Protein AF-A0A378VY19-F1 (afdb_monomer_lite)

pLDDT: mean 91.89, std 3.66, range [78.44, 96.94]

Radius of gyration: 14.71 Å; chains: 1; bounding box: 36×28×36 Å

Foldseek 3Di:
DDEEQDPDFLVRVLVVCVVPPVVVPDPPDDPVVVVVVSVPDGYQYDDLVDLVSLQVVLVVLVVDDPDPDDDDDDPDDPVSVVSNVVSNVVRD

InterPro domains:
  IPR022674 Glucose-6-phosphate dehydrogenase, NAD-binding [PF00479] (1-89)
  IPR036291 NAD(P)-binding domain superfamily [SSF51735] (1-88)

Structure (mmCIF, N/CA/C/O backbone):
data_AF-A0A378VY19-F1
#
_entry.id   AF-A0A378VY19-F1
#
loop_
_atom_site.group_PDB
_atom_site.id
_atom_site.type_symbol
_atom_site.label_atom_id
_atom_site.label_alt_id
_atom_site.label_comp_id
_atom_site.label_asym_id
_atom_site.label_entity_id
_atom_site.label_seq_id
_atom_site.pdbx_PDB_ins_code
_atom_site.Cartn_x
_atom_site.Cartn_y
_atom_site.Cartn_z
_atom_site.occupancy
_atom_site.B_iso_or_equiv
_atom_site.auth_seq_id
_atom_site.auth_comp_id
_atom_site.auth_asym_id
_atom_site.auth_atom_id
_atom_site.pdbx_PDB_model_num
ATOM 1 N N . MET A 1 1 ? 1.935 -3.681 -1.965 1.00 89.94 1 MET A N 1
ATOM 2 C CA . MET A 1 1 ? 0.667 -2.926 -1.884 1.00 89.94 1 MET A CA 1
ATOM 3 C C . MET A 1 1 ? 0.951 -1.558 -1.290 1.00 89.94 1 MET A C 1
ATOM 5 O O . MET A 1 1 ? 1.528 -1.500 -0.211 1.00 89.94 1 MET A O 1
ATOM 9 N N . GLY A 1 2 ? 0.630 -0.487 -2.010 1.00 94.75 2 GLY A N 1
ATOM 10 C CA . GLY A 1 2 ? 0.687 0.885 -1.507 1.00 94.75 2 GLY A CA 1
ATOM 11 C C . GLY A 1 2 ? -0.697 1.353 -1.066 1.00 94.75 2 GLY A C 1
ATOM 12 O O . GLY A 1 2 ? -1.694 0.963 -1.671 1.00 94.75 2 GLY A O 1
ATOM 13 N N . VAL A 1 3 ? -0.752 2.187 -0.029 1.00 95.19 3 VAL A N 1
ATOM 14 C CA . VAL A 1 3 ? -1.996 2.804 0.443 1.00 95.19 3 VAL A CA 1
ATOM 15 C C . VAL A 1 3 ? -1.786 4.282 0.733 1.00 95.19 3 VAL A C 1
ATOM 17 O O . VAL A 1 3 ? -0.760 4.673 1.292 1.00 95.19 3 VAL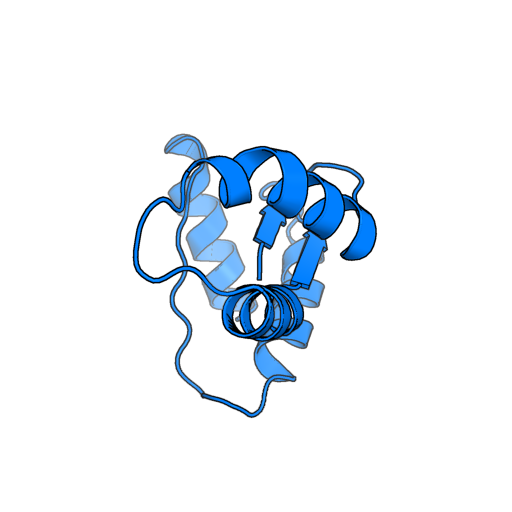 A O 1
ATOM 20 N N . SER A 1 4 ? -2.732 5.123 0.320 1.00 95.69 4 SER A N 1
ATOM 21 C CA . SER A 1 4 ? -2.747 6.544 0.678 1.00 95.69 4 SER A CA 1
ATOM 22 C C . SER A 1 4 ? -4.127 7.162 0.448 1.00 95.69 4 SER A C 1
ATOM 24 O O . SER A 1 4 ? -5.010 6.529 -0.122 1.00 95.69 4 SER A O 1
ATOM 26 N N . ARG A 1 5 ? -4.297 8.430 0.834 1.00 95.44 5 ARG A N 1
ATOM 27 C CA . ARG A 1 5 ? -5.535 9.195 0.600 1.00 95.44 5 ARG A CA 1
ATOM 28 C C . ARG A 1 5 ? -5.681 9.720 -0.830 1.00 95.44 5 ARG A C 1
ATOM 30 O O . ARG A 1 5 ? -6.724 10.267 -1.162 1.00 95.44 5 ARG A O 1
ATOM 37 N N . SER A 1 6 ? -4.637 9.630 -1.656 1.00 96.25 6 SER A N 1
ATOM 38 C CA . SER A 1 6 ? -4.698 10.107 -3.038 1.00 96.25 6 SER A CA 1
ATOM 39 C C . SER A 1 6 ? -5.743 9.327 -3.838 1.00 96.25 6 SER A C 1
ATOM 41 O O . SER A 1 6 ? -5.780 8.098 -3.767 1.00 96.25 6 SER A O 1
ATOM 43 N N . GLU A 1 7 ? -6.542 10.055 -4.621 1.00 94.75 7 GLU A N 1
ATOM 44 C CA . GLU A 1 7 ? -7.513 9.513 -5.580 1.00 94.75 7 GLU A CA 1
ATOM 45 C C . GLU A 1 7 ? -6.774 8.898 -6.775 1.00 94.75 7 GLU A C 1
ATOM 47 O O . GLU A 1 7 ? -6.600 9.529 -7.816 1.00 94.75 7 GLU A O 1
ATOM 52 N N . LEU A 1 8 ? -6.257 7.689 -6.584 1.00 96.00 8 LEU A N 1
ATOM 53 C CA . LEU A 1 8 ? -5.571 6.909 -7.605 1.00 96.00 8 LEU A CA 1
ATOM 54 C C . LEU A 1 8 ? -6.151 5.499 -7.612 1.00 96.00 8 LEU A C 1
ATOM 56 O O . LEU A 1 8 ? -6.513 4.958 -6.567 1.00 96.00 8 LEU A O 1
ATOM 60 N N . ASP A 1 9 ? -6.180 4.895 -8.788 1.00 95.69 9 ASP A N 1
ATOM 61 C CA . ASP A 1 9 ? -6.250 3.449 -8.930 1.00 95.69 9 ASP A CA 1
ATOM 62 C C . ASP A 1 9 ? -4.830 2.863 -9.054 1.00 95.69 9 ASP A C 1
ATOM 64 O O . ASP A 1 9 ? -3.815 3.556 -8.900 1.00 95.69 9 ASP A O 1
ATOM 68 N N . THR A 1 10 ? -4.743 1.554 -9.295 1.00 96.19 10 THR A N 1
ATOM 69 C CA . THR A 1 10 ? -3.443 0.888 -9.456 1.00 96.19 10 THR A CA 1
ATOM 70 C C . THR A 1 10 ? -2.695 1.391 -10.691 1.00 96.19 10 THR A C 1
ATOM 72 O O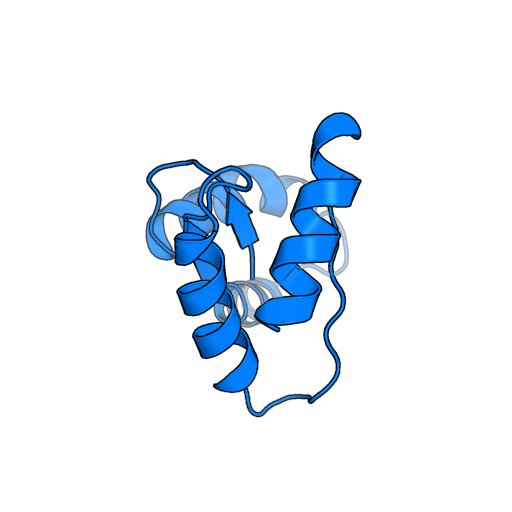 . THR A 1 10 ? -1.484 1.577 -10.610 1.00 96.19 10 THR A O 1
ATOM 75 N N . GLU A 1 11 ? -3.381 1.689 -11.796 1.00 96.56 11 GLU A N 1
ATOM 76 C CA . GLU A 1 11 ? -2.742 2.207 -13.011 1.00 96.56 11 GLU A CA 1
ATOM 77 C C . GLU A 1 11 ? -2.107 3.585 -12.766 1.00 96.56 11 GLU A C 1
ATOM 79 O O . GLU A 1 11 ? -0.922 3.792 -13.043 1.00 96.56 11 GLU A O 1
ATOM 84 N N . GLY A 1 12 ? -2.846 4.504 -1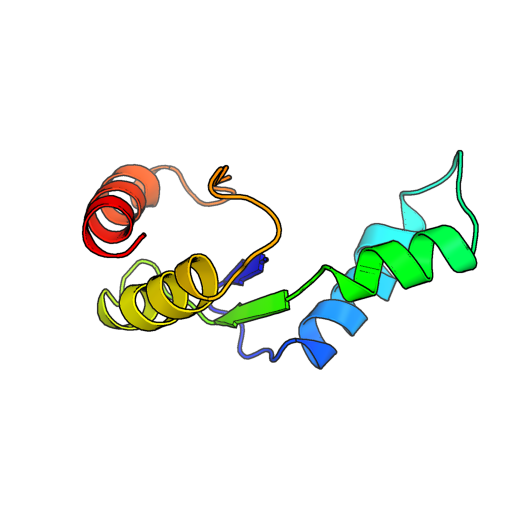2.141 1.00 96.81 12 GLY A N 1
ATOM 85 C CA . GLY A 1 12 ? -2.344 5.824 -11.766 1.00 96.81 12 GLY A CA 1
ATOM 86 C C . GLY A 1 12 ? -1.183 5.756 -10.771 1.00 96.81 12 GLY A C 1
ATOM 87 O O . GLY A 1 12 ? -0.216 6.519 -10.874 1.00 96.81 12 GLY A O 1
ATOM 88 N N . PHE A 1 13 ? -1.222 4.812 -9.827 1.00 96.94 13 PHE A N 1
ATOM 89 C CA . PHE A 1 13 ? -0.095 4.563 -8.930 1.00 96.94 13 PHE A CA 1
ATOM 90 C C . PHE A 1 13 ? 1.141 4.049 -9.681 1.00 96.94 13 PHE A C 1
ATOM 92 O O . PHE A 1 13 ? 2.244 4.548 -9.447 1.00 96.94 13 PHE A O 1
ATOM 99 N N . LEU A 1 14 ? 0.976 3.106 -10.611 1.00 96.62 14 LEU A N 1
ATOM 100 C CA . LEU A 1 14 ? 2.074 2.572 -11.418 1.00 96.62 14 LEU A CA 1
ATOM 101 C C . LEU A 1 14 ? 2.717 3.649 -12.299 1.00 96.62 14 LEU A C 1
ATOM 103 O O . LEU A 1 14 ? 3.944 3.738 -12.342 1.00 96.62 14 LEU A O 1
ATOM 107 N N . ALA A 1 15 ? 1.926 4.539 -12.902 1.00 95.94 15 ALA A N 1
ATOM 108 C CA . ALA A 1 15 ? 2.447 5.686 -13.650 1.00 95.94 15 ALA A CA 1
ATOM 109 C C . ALA A 1 15 ? 3.309 6.616 -12.769 1.00 95.94 15 ALA A C 1
ATOM 111 O O . ALA A 1 15 ? 4.352 7.133 -13.191 1.00 95.94 15 ALA A O 1
ATOM 112 N N . LYS A 1 16 ? 2.922 6.798 -11.501 1.00 94.94 16 LYS A N 1
ATOM 113 C CA . LYS A 1 16 ? 3.726 7.545 -10.528 1.00 94.94 16 LYS A CA 1
ATOM 114 C C . LYS A 1 16 ? 5.013 6.803 -10.154 1.00 94.94 16 LYS A C 1
ATOM 116 O O . LYS A 1 16 ? 6.063 7.434 -10.052 1.00 94.94 16 LYS A O 1
ATOM 121 N N . VAL A 1 17 ? 4.966 5.488 -9.946 1.00 94.12 17 VAL A N 1
ATOM 122 C CA . VAL A 1 17 ? 6.156 4.665 -9.646 1.00 94.12 17 VAL A CA 1
ATOM 123 C C . VAL A 1 17 ? 7.154 4.708 -10.807 1.00 94.12 17 VAL A C 1
ATOM 125 O O . VAL A 1 17 ? 8.349 4.905 -10.580 1.00 94.12 17 VAL A O 1
ATOM 128 N N . GLU A 1 18 ? 6.664 4.613 -12.043 1.00 93.19 18 GLU A N 1
ATOM 129 C CA . GLU A 1 18 ? 7.468 4.692 -13.266 1.00 93.19 18 GLU A CA 1
ATOM 130 C C . GLU A 1 18 ? 8.273 5.996 -13.336 1.00 93.19 18 GLU A C 1
ATOM 132 O O . GLU A 1 18 ? 9.467 5.988 -13.622 1.00 93.19 18 GLU A O 1
ATOM 137 N N . THR A 1 19 ? 7.640 7.123 -13.013 1.00 93.25 19 THR A N 1
ATOM 138 C CA . THR A 1 19 ? 8.267 8.448 -13.126 1.00 93.25 19 THR A CA 1
ATOM 139 C C . THR A 1 19 ? 9.122 8.825 -11.918 1.00 93.25 19 THR A C 1
ATOM 141 O O . THR A 1 19 ? 10.114 9.534 -12.072 1.00 93.25 19 THR A O 1
ATOM 144 N N . SER A 1 20 ? 8.768 8.357 -10.718 1.00 90.75 20 SER A N 1
ATOM 145 C CA . SER A 1 20 ? 9.405 8.804 -9.471 1.00 90.75 20 SER A CA 1
ATOM 146 C C . SER A 1 20 ? 10.364 7.799 -8.846 1.00 90.75 20 SER A C 1
ATOM 148 O O . SER A 1 20 ? 11.254 8.210 -8.116 1.00 90.75 20 SER A O 1
ATOM 150 N N . SER A 1 21 ? 10.206 6.497 -9.096 1.00 88.31 21 SER A N 1
ATOM 151 C CA . SER A 1 21 ? 11.034 5.456 -8.467 1.00 88.31 21 SER A CA 1
ATOM 152 C C . SER A 1 21 ? 12.051 4.863 -9.433 1.00 88.31 21 SER A C 1
ATOM 154 O O . SER A 1 21 ? 13.209 4.683 -9.060 1.00 88.31 21 SER A O 1
ATOM 156 N N . LYS A 1 22 ? 11.655 4.617 -10.689 1.00 86.62 22 LYS A N 1
ATOM 157 C CA . LYS A 1 22 ? 12.521 3.984 -11.697 1.00 86.62 22 LYS A CA 1
ATOM 158 C C . LYS A 1 22 ? 13.845 4.724 -11.892 1.00 86.62 22 LYS A C 1
ATOM 160 O O . LYS A 1 22 ? 14.895 4.100 -11.981 1.00 86.62 22 LYS A O 1
ATOM 165 N N . ILE A 1 23 ? 13.805 6.058 -11.869 1.00 89.44 23 ILE A N 1
ATOM 166 C CA . ILE A 1 23 ? 14.976 6.936 -12.036 1.00 89.44 23 ILE A CA 1
ATOM 167 C C . ILE A 1 23 ? 16.051 6.763 -10.949 1.00 89.44 23 ILE A C 1
ATOM 169 O O . ILE A 1 23 ? 17.192 7.188 -11.132 1.00 89.44 23 ILE A O 1
ATOM 173 N N . HIS A 1 24 ? 15.701 6.161 -9.809 1.00 88.69 24 HIS A N 1
ATOM 174 C CA . HIS A 1 24 ? 16.615 5.946 -8.689 1.00 88.69 24 HIS A CA 1
ATOM 175 C C . HIS A 1 24 ? 17.275 4.560 -8.705 1.00 88.69 24 HIS A C 1
ATOM 177 O O . HIS A 1 24 ? 18.224 4.341 -7.952 1.00 88.69 24 HIS A O 1
ATOM 183 N N . VAL A 1 25 ? 16.834 3.644 -9.573 1.00 87.81 25 VAL A N 1
ATOM 184 C CA . VAL A 1 25 ? 17.412 2.300 -9.699 1.00 87.81 25 VAL A CA 1
ATOM 185 C C . VAL A 1 25 ? 18.537 2.334 -10.733 1.00 87.81 25 VAL A C 1
ATOM 187 O O . VAL A 1 25 ? 18.297 2.293 -11.935 1.00 87.81 25 VAL A O 1
ATOM 190 N N . LYS A 1 26 ? 19.781 2.467 -10.260 1.00 84.75 26 LYS A N 1
ATOM 191 C CA . LYS A 1 26 ? 20.963 2.650 -11.126 1.00 84.75 26 LYS A CA 1
ATOM 192 C C . LYS A 1 26 ? 21.716 1.358 -11.441 1.00 84.75 26 LYS A C 1
ATOM 194 O O . LYS A 1 26 ? 22.385 1.279 -12.464 1.00 84.75 26 LYS A O 1
ATOM 199 N N . GLU A 1 27 ? 21.620 0.367 -10.563 1.00 86.88 27 GLU A N 1
ATOM 200 C CA . GLU A 1 27 ? 22.359 -0.894 -10.645 1.00 86.88 27 GLU A CA 1
ATOM 201 C C . GLU A 1 27 ? 21.390 -2.078 -10.656 1.00 86.88 27 GLU A C 1
ATOM 203 O O . GLU A 1 27 ? 20.275 -1.970 -10.147 1.00 86.88 27 GLU A O 1
ATOM 208 N N . ASN A 1 28 ? 21.823 -3.212 -11.222 1.00 80.00 28 ASN A N 1
ATOM 209 C CA . ASN A 1 28 ? 21.041 -4.457 -11.305 1.00 80.00 28 ASN A CA 1
ATOM 210 C C . ASN A 1 28 ? 19.643 -4.273 -11.926 1.00 80.00 28 ASN A C 1
ATOM 212 O O . ASN A 1 28 ? 18.679 -4.936 -11.549 1.00 80.00 28 ASN A O 1
ATOM 216 N N . PHE A 1 29 ? 19.541 -3.353 -12.885 1.00 85.69 29 PHE A N 1
ATOM 217 C CA . PHE A 1 29 ? 18.301 -3.016 -13.564 1.00 85.69 29 PHE A CA 1
ATOM 218 C C . PHE A 1 29 ? 18.223 -3.702 -14.931 1.00 85.69 29 PHE A C 1
ATOM 220 O O . PHE A 1 29 ? 19.133 -3.582 -15.751 1.00 85.69 29 PHE A O 1
ATOM 227 N N . SER A 1 30 ? 17.100 -4.362 -15.205 1.00 89.94 30 SER A N 1
ATOM 228 C CA . SER A 1 30 ? 16.701 -4.770 -16.552 1.00 89.94 30 SER A CA 1
ATOM 229 C C . SER A 1 30 ? 15.228 -4.432 -16.772 1.00 89.94 30 SER A C 1
ATOM 231 O O . SER A 1 30 ? 14.448 -4.351 -15.820 1.00 89.94 30 SER A O 1
ATOM 233 N N . GLY A 1 31 ? 14.834 -4.236 -18.033 1.00 90.44 31 GLY A N 1
ATOM 234 C CA . GLY A 1 31 ? 13.429 -3.991 -18.372 1.00 90.44 31 GLY A CA 1
ATOM 235 C C . GLY A 1 31 ? 12.514 -5.138 -17.931 1.00 90.44 31 GLY A C 1
ATOM 236 O O . GLY A 1 31 ? 11.418 -4.889 -17.444 1.00 90.44 31 GLY A O 1
ATOM 237 N N . GLU A 1 32 ? 12.996 -6.378 -18.024 1.00 93.19 32 GLU A N 1
ATOM 238 C CA . GLU A 1 32 ? 12.275 -7.577 -17.586 1.00 93.19 32 GLU A CA 1
ATOM 239 C C . GLU A 1 32 ? 12.113 -7.633 -16.060 1.00 93.19 32 GLU A C 1
ATOM 241 O O . GLU A 1 32 ? 11.010 -7.854 -15.564 1.00 93.19 32 GLU A O 1
ATOM 246 N N . ALA A 1 33 ? 13.183 -7.361 -15.302 1.00 92.19 33 ALA A N 1
ATOM 247 C CA . ALA A 1 33 ? 13.115 -7.320 -13.842 1.00 92.19 33 ALA A CA 1
ATOM 248 C C . ALA A 1 33 ? 12.171 -6.211 -13.358 1.00 92.19 33 ALA A C 1
ATOM 250 O O . ALA A 1 33 ? 11.417 -6.408 -12.405 1.00 92.19 33 ALA A O 1
ATOM 251 N N . TRP A 1 34 ? 12.171 -5.062 -14.040 1.00 92.88 34 TRP A N 1
ATOM 252 C CA . TRP A 1 34 ? 11.238 -3.974 -13.762 1.00 92.88 34 TRP A CA 1
ATOM 253 C C . TRP A 1 34 ? 9.789 -4.363 -14.057 1.00 92.88 34 TRP A C 1
ATOM 255 O O . TRP A 1 34 ? 8.931 -4.152 -13.204 1.00 92.88 34 TRP A O 1
ATOM 265 N N . ALA A 1 35 ? 9.524 -4.967 -15.220 1.00 92.75 35 ALA A N 1
ATOM 266 C CA . ALA A 1 35 ? 8.193 -5.447 -15.588 1.00 92.75 35 ALA A CA 1
ATOM 267 C C . ALA A 1 35 ? 7.655 -6.446 -14.548 1.00 92.75 35 ALA A C 1
ATOM 269 O O . ALA A 1 35 ? 6.576 -6.241 -13.997 1.00 92.75 35 ALA A O 1
ATOM 270 N N . SER A 1 36 ? 8.460 -7.447 -14.172 1.00 93.38 36 SER A N 1
ATOM 271 C CA . SER A 1 36 ? 8.079 -8.423 -13.140 1.00 93.38 36 SER A CA 1
ATOM 272 C C . SER A 1 36 ? 7.878 -7.795 -11.754 1.00 93.38 36 SER A C 1
ATOM 274 O O . SER A 1 36 ? 7.114 -8.306 -10.932 1.00 93.38 36 SER A O 1
ATOM 276 N N . PHE A 1 37 ? 8.574 -6.696 -11.457 1.00 93.00 37 PHE A N 1
ATOM 277 C CA . PHE A 1 37 ? 8.417 -5.973 -10.199 1.00 93.00 37 PHE A CA 1
ATOM 278 C C . PHE A 1 37 ? 7.093 -5.202 -10.147 1.00 93.00 37 PHE A C 1
ATOM 280 O O . PHE A 1 37 ? 6.362 -5.327 -9.163 1.00 93.00 37 PHE A O 1
ATOM 287 N N . VAL A 1 38 ? 6.764 -4.433 -11.191 1.00 94.31 38 VAL A N 1
ATOM 288 C CA . VAL A 1 38 ? 5.549 -3.601 -11.201 1.00 94.31 38 VAL A CA 1
ATOM 289 C C . VAL A 1 38 ? 4.265 -4.430 -11.211 1.00 94.31 38 VAL A C 1
ATOM 291 O O . VAL A 1 38 ? 3.289 -4.012 -10.598 1.00 94.31 38 VAL A O 1
ATOM 294 N N . GLU A 1 39 ? 4.281 -5.638 -11.784 1.00 93.88 39 GLU A N 1
ATOM 295 C CA . GLU A 1 39 ? 3.159 -6.594 -11.733 1.00 93.88 39 GLU A CA 1
ATOM 296 C C . GLU A 1 39 ? 2.757 -6.994 -10.303 1.00 93.88 39 GLU A C 1
ATOM 298 O O . GLU A 1 39 ? 1.619 -7.386 -10.054 1.00 93.88 39 GLU A O 1
ATOM 303 N N . ARG A 1 40 ? 3.676 -6.881 -9.338 1.00 92.38 40 ARG A N 1
ATOM 304 C CA . ARG A 1 40 ? 3.428 -7.208 -7.921 1.00 92.38 40 ARG A CA 1
ATOM 305 C C . ARG A 1 40 ? 2.898 -6.016 -7.128 1.00 92.38 40 ARG A C 1
ATOM 307 O O . ARG A 1 40 ? 2.572 -6.145 -5.942 1.00 92.38 40 ARG A O 1
ATOM 314 N N . LEU A 1 41 ? 2.882 -4.831 -7.733 1.00 93.56 41 LEU A N 1
ATOM 315 C CA . LEU A 1 41 ? 2.402 -3.621 -7.091 1.00 93.56 41 LEU A CA 1
ATOM 316 C C . LEU A 1 41 ? 0.896 -3.490 -7.302 1.00 93.56 41 LEU A C 1
ATOM 318 O O . LEU A 1 41 ? 0.369 -3.640 -8.394 1.00 93.56 41 LEU A O 1
ATOM 322 N N . ALA A 1 42 ? 0.213 -3.153 -6.218 1.00 93.88 42 ALA A N 1
ATOM 323 C CA . ALA A 1 42 ? -1.201 -2.825 -6.201 1.00 93.88 42 ALA A CA 1
ATOM 324 C C . ALA A 1 42 ? -1.389 -1.590 -5.327 1.00 93.88 42 ALA A C 1
ATOM 326 O O . ALA A 1 42 ? -0.600 -1.372 -4.394 1.00 93.88 42 ALA A O 1
ATOM 327 N N . TYR A 1 43 ? -2.431 -0.819 -5.605 1.00 96.38 43 TYR A N 1
ATOM 328 C CA . TYR A 1 43 ? -2.792 0.360 -4.833 1.00 96.38 43 TYR A CA 1
ATOM 329 C C . TYR A 1 43 ? -4.237 0.273 -4.354 1.00 96.38 43 TYR A C 1
ATOM 331 O O . TYR A 1 43 ? -5.127 -0.100 -5.116 1.00 96.38 43 TYR A O 1
ATOM 339 N N . LEU A 1 44 ? -4.455 0.657 -3.099 1.00 96.31 44 LEU A N 1
ATOM 340 C CA . LEU A 1 44 ? -5.781 0.890 -2.544 1.00 96.31 44 LEU A CA 1
ATOM 341 C C . LEU A 1 44 ? -5.792 2.265 -1.880 1.00 96.31 44 LEU A C 1
ATOM 343 O O . LEU A 1 44 ? -4.916 2.587 -1.073 1.00 96.31 44 LEU A O 1
ATOM 347 N N . LYS A 1 45 ? -6.797 3.077 -2.202 1.00 96.25 45 LYS A N 1
ATOM 348 C CA . LYS A 1 45 ? -7.035 4.317 -1.474 1.00 96.25 45 LYS A CA 1
ATOM 349 C C . LYS A 1 45 ? -7.518 3.979 -0.062 1.00 96.25 45 LYS A C 1
ATOM 351 O O . LYS A 1 45 ? -8.511 3.279 0.090 1.00 96.25 45 LYS A O 1
ATOM 356 N N . VAL A 1 46 ? -6.810 4.487 0.943 1.00 94.88 46 VAL A N 1
ATOM 357 C CA . VAL A 1 46 ? -7.137 4.310 2.363 1.00 94.88 46 VAL A CA 1
ATOM 358 C C . VAL A 1 46 ? -6.853 5.610 3.102 1.00 94.88 46 VAL A C 1
ATOM 360 O O . VAL A 1 46 ? -5.736 6.142 3.046 1.00 94.88 46 VAL A O 1
ATOM 363 N N . ASP A 1 47 ? -7.844 6.107 3.831 1.00 93.38 47 ASP A N 1
ATOM 364 C CA . ASP A 1 47 ? -7.675 7.142 4.838 1.00 93.38 47 ASP A CA 1
ATOM 365 C C . ASP A 1 47 ? -7.584 6.518 6.236 1.00 93.38 47 ASP A C 1
ATOM 367 O O . ASP A 1 47 ? -8.503 5.863 6.710 1.00 93.38 47 ASP A O 1
ATOM 371 N N . VAL A 1 48 ? -6.477 6.774 6.942 1.00 90.00 48 VAL A N 1
ATOM 372 C CA . VAL A 1 48 ? -6.266 6.304 8.325 1.00 90.00 48 VAL A CA 1
ATOM 373 C C . VAL A 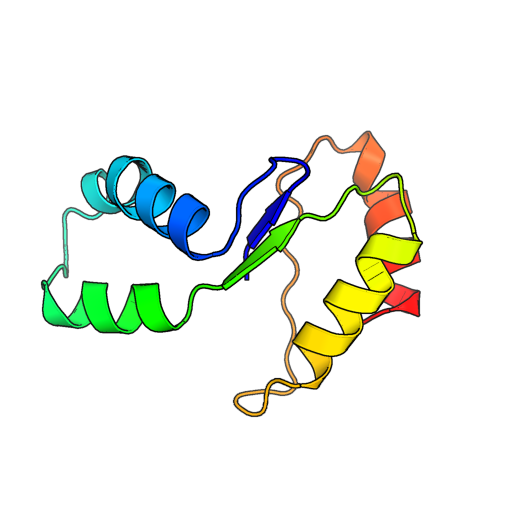1 48 ? -7.369 6.757 9.290 1.00 90.00 48 VAL A C 1
ATOM 375 O O . VAL A 1 48 ? -7.586 6.133 10.324 1.00 90.00 48 VAL A O 1
ATOM 378 N N . THR A 1 49 ? -8.062 7.847 8.956 1.00 88.50 49 THR A N 1
AT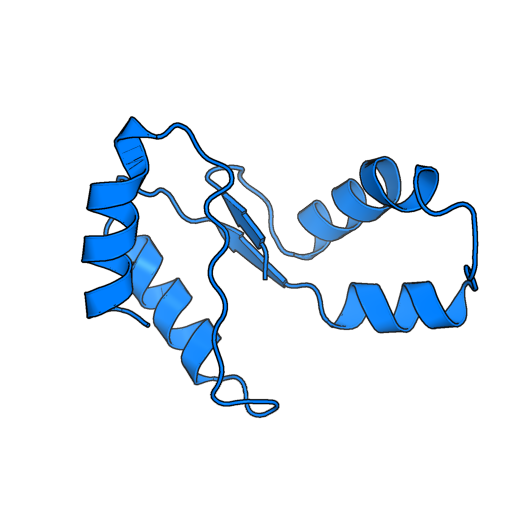OM 379 C CA . THR A 1 49 ? -9.167 8.401 9.741 1.00 88.50 49 THR A CA 1
ATOM 380 C C . THR A 1 49 ? -10.524 7.765 9.441 1.00 88.50 49 THR A C 1
ATOM 382 O O . THR A 1 49 ? -11.472 8.042 10.172 1.00 88.50 49 THR A O 1
ATOM 385 N N . GLN A 1 50 ? -10.612 6.897 8.426 1.00 91.19 50 GLN A N 1
ATOM 386 C CA . GLN A 1 50 ? -11.823 6.197 7.999 1.00 91.19 50 GLN A CA 1
ATOM 387 C C . GLN A 1 50 ? -11.654 4.684 8.224 1.00 91.19 50 GLN A C 1
ATOM 389 O O . GLN A 1 50 ? -11.034 4.004 7.409 1.00 91.19 50 GLN A O 1
ATOM 394 N N . PRO A 1 51 ? -12.180 4.123 9.328 1.00 86.44 51 PRO A N 1
ATOM 395 C CA . PRO A 1 51 ? -12.002 2.705 9.646 1.00 86.44 51 PRO A CA 1
ATOM 396 C C . PRO A 1 51 ? -12.515 1.743 8.565 1.00 86.44 51 PRO A C 1
ATOM 398 O O . PRO A 1 51 ? -11.917 0.688 8.369 1.00 86.44 51 PRO A O 1
ATOM 401 N N . ASP A 1 52 ? -13.574 2.113 7.840 1.00 88.25 52 ASP A N 1
ATOM 402 C CA . ASP A 1 52 ? -14.175 1.270 6.798 1.00 88.25 52 ASP A CA 1
ATOM 403 C C . ASP A 1 52 ? -13.220 1.017 5.618 1.00 88.25 52 ASP A C 1
ATOM 405 O O . ASP A 1 52 ? -13.244 -0.064 5.025 1.00 88.25 52 ASP A O 1
ATOM 409 N N . ASP A 1 53 ? -12.298 1.945 5.334 1.00 91.88 53 ASP A N 1
ATOM 410 C CA . ASP A 1 53 ? -11.281 1.764 4.289 1.00 91.88 53 ASP A CA 1
ATOM 411 C C . ASP A 1 53 ? -10.328 0.595 4.616 1.00 91.88 53 ASP A C 1
ATOM 413 O O . ASP A 1 53 ? -9.767 -0.043 3.720 1.00 91.88 53 ASP A O 1
ATOM 417 N N . PHE A 1 54 ? -10.148 0.270 5.902 1.00 92.31 54 PHE A N 1
ATOM 418 C CA . PHE A 1 54 ? -9.285 -0.834 6.326 1.00 92.31 54 PHE A CA 1
ATOM 419 C C . PHE A 1 54 ? -9.941 -2.199 6.154 1.00 92.31 54 PHE A C 1
ATOM 421 O O . PHE A 1 54 ? -9.215 -3.182 6.011 1.00 92.31 54 PHE A O 1
ATOM 428 N N . ALA A 1 55 ? -11.274 -2.282 6.119 1.00 91.44 55 ALA A N 1
ATOM 429 C CA . ALA A 1 55 ? -11.958 -3.539 5.829 1.00 91.44 55 ALA A CA 1
ATOM 430 C C . ALA A 1 55 ? -11.604 -4.018 4.412 1.00 91.44 55 ALA A C 1
ATOM 432 O O . ALA A 1 55 ? -11.123 -5.138 4.239 1.00 91.44 55 ALA A O 1
ATOM 433 N N . ALA A 1 56 ? -11.700 -3.120 3.424 1.00 91.44 56 ALA A N 1
ATOM 434 C CA . ALA A 1 56 ? -11.293 -3.401 2.047 1.00 91.44 56 ALA A CA 1
ATOM 435 C C . ALA A 1 56 ? -9.797 -3.753 1.938 1.00 91.44 56 ALA A C 1
ATOM 437 O O . ALA A 1 56 ? -9.416 -4.654 1.188 1.00 91.44 56 ALA A O 1
ATOM 438 N N . LEU A 1 57 ? -8.936 -3.081 2.715 1.00 93.44 57 LEU A N 1
ATOM 439 C CA . LEU A 1 57 ? -7.516 -3.431 2.803 1.00 93.44 57 LEU A CA 1
ATOM 440 C C . LEU A 1 57 ? -7.317 -4.854 3.343 1.00 93.44 57 LEU A C 1
ATOM 442 O O . LEU A 1 57 ? -6.523 -5.614 2.788 1.00 93.44 57 LEU A O 1
ATOM 446 N N . GLY A 1 58 ? -8.036 -5.210 4.407 1.00 92.31 58 GLY A N 1
ATOM 447 C CA . GLY A 1 58 ? -8.022 -6.536 5.015 1.00 92.31 58 GLY A CA 1
ATOM 448 C C . GLY A 1 58 ? -8.421 -7.633 4.035 1.00 92.31 58 GLY A C 1
ATOM 449 O O . GLY A 1 58 ? -7.715 -8.635 3.915 1.00 92.31 58 GLY A O 1
ATOM 450 N N . ASP A 1 59 ? -9.494 -7.417 3.278 1.00 91.94 59 ASP A N 1
ATOM 451 C CA . ASP A 1 59 ? -9.969 -8.364 2.267 1.00 91.94 59 ASP A CA 1
ATOM 452 C C . ASP A 1 59 ? -8.924 -8.591 1.168 1.00 91.94 59 ASP A C 1
ATOM 454 O O . ASP A 1 59 ? -8.602 -9.735 0.837 1.00 91.94 59 ASP A O 1
ATOM 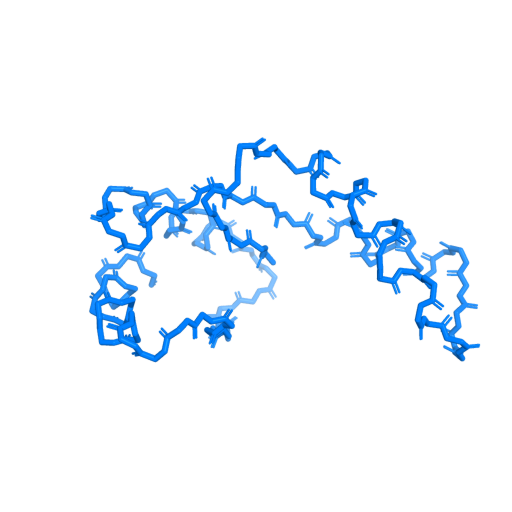458 N N . LEU A 1 60 ? -8.313 -7.517 0.652 1.00 90.38 60 LEU A N 1
ATOM 459 C CA . LEU A 1 60 ? -7.241 -7.631 -0.341 1.00 90.38 60 LEU A CA 1
ATOM 460 C C . LEU A 1 60 ? -5.992 -8.314 0.218 1.00 90.38 60 LEU A C 1
ATOM 462 O O . LEU A 1 60 ? -5.303 -9.027 -0.510 1.00 90.38 60 LEU A O 1
ATOM 466 N N . VAL A 1 61 ? -5.669 -8.090 1.493 1.00 91.50 61 VAL A N 1
ATOM 467 C CA . VAL A 1 61 ? -4.543 -8.752 2.157 1.00 91.50 61 VAL A CA 1
ATOM 468 C C . VAL A 1 61 ? -4.786 -10.255 2.271 1.00 91.50 61 VAL A C 1
ATOM 470 O O . VAL A 1 61 ? -3.894 -11.024 1.916 1.00 91.50 61 VAL A O 1
ATOM 473 N N . LYS A 1 62 ? -5.982 -10.663 2.704 1.00 90.38 62 LYS A N 1
ATOM 474 C CA . LYS A 1 62 ? -6.368 -12.069 2.907 1.00 90.38 62 LYS A CA 1
ATOM 475 C C . LYS A 1 62 ? -6.586 -12.834 1.603 1.00 90.38 62 LYS A C 1
ATOM 477 O O . LYS A 1 62 ? -6.463 -14.052 1.587 1.00 90.38 62 LYS A O 1
ATOM 482 N N . ALA A 1 63 ? -6.902 -12.143 0.508 1.00 90.12 63 ALA A N 1
ATOM 483 C CA . ALA A 1 63 ? -7.070 -12.763 -0.806 1.00 90.12 63 ALA A CA 1
ATOM 484 C C . ALA A 1 63 ? -5.745 -13.226 -1.447 1.00 90.12 63 ALA A C 1
ATOM 486 O O . ALA A 1 63 ? -5.770 -14.018 -2.394 1.00 90.12 63 ALA A O 1
ATOM 487 N N . ARG A 1 64 ? -4.596 -12.739 -0.954 1.00 89.12 64 ARG A N 1
ATOM 488 C CA . ARG A 1 64 ? -3.265 -13.146 -1.427 1.00 89.12 64 ARG A CA 1
ATOM 489 C C . ARG A 1 64 ? -2.979 -14.600 -1.069 1.00 89.12 64 ARG A C 1
ATOM 491 O O . ARG A 1 64 ? -3.431 -15.095 -0.044 1.00 89.12 64 ARG A O 1
ATOM 498 N N . LYS A 1 65 ? -2.210 -15.279 -1.918 1.00 87.75 65 LYS A N 1
ATOM 499 C CA . LYS A 1 65 ? -1.907 -16.717 -1.770 1.00 87.75 65 LYS A CA 1
ATOM 500 C C . LYS A 1 65 ? -0.415 -17.017 -1.715 1.00 87.75 65 LYS A C 1
ATOM 502 O O . LYS A 1 65 ? -0.019 -18.149 -1.470 1.00 87.75 65 LYS A O 1
ATOM 507 N N . GLU A 1 66 ? 0.411 -16.016 -1.982 1.00 86.88 66 GLU A N 1
ATOM 508 C CA . GLU A 1 66 ? 1.853 -16.154 -2.125 1.00 86.88 66 GLU A CA 1
ATOM 509 C C . GLU A 1 66 ? 2.543 -16.317 -0.766 1.00 86.88 66 GLU A C 1
ATOM 511 O O . GLU A 1 66 ? 3.578 -16.973 -0.674 1.00 86.88 66 GLU A O 1
ATOM 516 N N . THR A 1 67 ? 1.995 -15.705 0.290 1.00 87.62 67 THR A N 1
ATOM 517 C CA . THR A 1 67 ? 2.520 -15.796 1.655 1.00 87.62 67 THR A CA 1
ATOM 518 C C . THR A 1 67 ? 1.482 -15.375 2.694 1.00 87.62 67 THR A C 1
ATOM 520 O O . THR A 1 67 ? 0.695 -14.461 2.448 1.00 87.62 67 THR A O 1
ATOM 523 N N . ASP A 1 68 ? 1.561 -15.980 3.880 1.00 87.50 68 ASP A N 1
ATOM 524 C CA . ASP A 1 68 ? 0.802 -15.565 5.066 1.00 87.50 68 ASP A CA 1
ATOM 525 C C . ASP A 1 68 ? 1.471 -14.398 5.815 1.00 87.50 68 ASP A C 1
ATOM 527 O O . ASP A 1 68 ? 0.867 -13.765 6.679 1.00 87.50 68 ASP A O 1
ATOM 531 N N . ASN A 1 69 ? 2.735 -14.092 5.502 1.00 91.31 69 ASN A N 1
ATOM 532 C CA . ASN A 1 69 ? 3.481 -13.052 6.202 1.00 91.31 69 ASN A CA 1
ATOM 533 C C . ASN A 1 69 ? 3.108 -11.660 5.684 1.00 91.31 69 ASN A C 1
ATOM 535 O O . ASN A 1 69 ? 3.208 -11.373 4.489 1.00 91.31 69 ASN A O 1
ATOM 539 N N . VAL A 1 70 ? 2.771 -10.755 6.604 1.00 91.56 70 VAL A N 1
ATOM 540 C CA . VAL A 1 70 ? 2.466 -9.357 6.286 1.00 91.56 70 VAL A CA 1
ATOM 541 C C . VAL A 1 70 ? 3.439 -8.440 7.014 1.00 91.56 70 VAL A C 1
ATOM 543 O O . VAL A 1 70 ? 3.522 -8.440 8.238 1.00 91.56 70 VAL A O 1
ATOM 546 N N . VAL A 1 71 ? 4.164 -7.625 6.248 1.00 93.19 71 VAL A N 1
ATOM 547 C CA . VAL A 1 71 ? 5.017 -6.554 6.777 1.00 93.19 71 VAL A CA 1
ATOM 548 C C . VAL A 1 71 ? 4.354 -5.219 6.476 1.00 93.19 71 VAL A C 1
ATOM 550 O O . VAL A 1 71 ? 4.040 -4.921 5.323 1.00 93.19 71 VAL A O 1
ATOM 553 N N . ILE A 1 72 ? 4.146 -4.411 7.514 1.00 93.62 72 ILE A N 1
ATOM 554 C CA . ILE A 1 72 ? 3.473 -3.114 7.415 1.00 93.62 72 ILE A CA 1
ATOM 555 C C . ILE A 1 72 ? 4.493 -2.005 7.649 1.00 93.62 72 ILE A C 1
ATOM 557 O O . ILE A 1 72 ? 5.133 -1.943 8.697 1.00 93.62 72 ILE A O 1
ATOM 561 N N . TYR A 1 73 ? 4.626 -1.111 6.669 1.00 95.06 73 TYR A N 1
ATOM 562 C CA . TYR A 1 73 ? 5.514 0.045 6.735 1.00 95.06 73 TYR A CA 1
ATOM 563 C C . TYR A 1 73 ? 4.703 1.346 6.786 1.00 95.06 73 TYR A C 1
ATOM 565 O O . TYR A 1 73 ? 4.067 1.731 5.805 1.00 95.06 73 TYR A O 1
ATOM 573 N N . LEU A 1 74 ? 4.727 2.035 7.931 1.00 94.75 74 LEU A N 1
ATOM 574 C CA . LEU A 1 74 ? 3.987 3.282 8.149 1.00 94.75 74 LEU A CA 1
ATOM 575 C C . LEU A 1 74 ? 4.847 4.507 7.807 1.00 94.75 74 LEU A C 1
ATOM 577 O O . LEU A 1 74 ? 5.466 5.117 8.676 1.00 94.75 74 LEU A O 1
ATOM 581 N N . SER A 1 75 ? 4.856 4.900 6.532 1.00 94.81 75 SER A N 1
ATOM 582 C CA . SER A 1 75 ? 5.536 6.118 6.051 1.00 94.81 75 SER A CA 1
ATOM 583 C C . SER A 1 75 ? 4.669 7.380 6.214 1.00 94.81 75 SER A C 1
ATOM 585 O O . SER A 1 75 ? 4.460 8.154 5.281 1.00 94.81 75 SER A O 1
ATOM 587 N N . THR A 1 76 ? 4.087 7.566 7.398 1.00 93.69 76 THR A N 1
ATOM 588 C CA . THR A 1 76 ? 3.160 8.669 7.706 1.00 93.69 76 THR A CA 1
ATOM 589 C C . THR A 1 76 ? 3.608 9.447 8.940 1.00 93.69 76 THR A C 1
ATOM 591 O O . THR A 1 76 ? 4.520 9.037 9.652 1.00 93.69 76 THR A O 1
ATOM 594 N N . ALA A 1 77 ? 2.954 10.576 9.233 1.00 95.31 77 ALA A N 1
ATOM 595 C CA . ALA A 1 77 ? 3.237 11.326 10.455 1.00 95.31 77 ALA A CA 1
ATOM 596 C C . ALA A 1 77 ? 2.997 10.459 11.717 1.00 95.31 77 ALA A C 1
ATOM 598 O O . ALA A 1 77 ? 1.960 9.789 11.781 1.00 95.31 77 ALA A O 1
ATOM 599 N N . PRO A 1 78 ? 3.868 10.524 12.749 1.00 95.75 78 PRO A N 1
ATOM 600 C CA . PRO A 1 78 ? 3.788 9.647 13.924 1.00 95.75 78 PRO A CA 1
ATOM 601 C C . PRO A 1 78 ? 2.462 9.689 14.687 1.00 95.75 78 PRO A C 1
ATOM 603 O O . PRO A 1 78 ? 2.045 8.688 15.261 1.00 95.75 78 PRO A O 1
ATOM 606 N N . LYS A 1 79 ? 1.753 10.826 14.647 1.00 95.19 79 LYS A N 1
ATOM 607 C CA . LYS A 1 79 ? 0.432 10.983 15.278 1.00 95.19 79 LYS A CA 1
ATOM 608 C C . LYS A 1 79 ? -0.620 9.982 14.782 1.00 95.19 79 LYS A C 1
ATOM 610 O O . LYS A 1 79 ? -1.617 9.781 15.460 1.00 95.19 79 LYS A O 1
ATOM 615 N N . PHE A 1 80 ? -0.410 9.378 13.611 1.00 93.50 80 PHE A N 1
ATOM 616 C CA . PHE A 1 80 ? -1.318 8.390 13.032 1.00 93.50 80 PHE A CA 1
ATOM 617 C C . PHE A 1 80 ? -0.963 6.944 13.392 1.00 93.50 80 PHE A C 1
ATOM 619 O O . PHE A 1 80 ? -1.755 6.053 13.109 1.00 93.50 80 PHE A O 1
ATOM 626 N N . PHE A 1 81 ? 0.200 6.679 14.000 1.00 94.38 81 PHE A N 1
ATOM 627 C CA . PHE A 1 81 ? 0.678 5.308 14.206 1.00 94.38 81 PHE A CA 1
ATOM 628 C C . PHE A 1 81 ? -0.240 4.489 15.110 1.00 94.38 81 PHE A C 1
ATOM 630 O O . PHE A 1 81 ? -0.597 3.376 14.740 1.00 94.38 81 PHE A O 1
ATOM 637 N N . ALA A 1 82 ? -0.661 5.043 16.251 1.00 93.94 82 ALA A N 1
ATOM 638 C CA . ALA A 1 82 ? -1.552 4.341 17.176 1.00 93.94 82 ALA A CA 1
ATOM 639 C C . ALA A 1 82 ? -2.869 3.942 16.487 1.00 93.94 82 ALA A C 1
ATOM 641 O O . ALA A 1 82 ? -3.208 2.764 16.439 1.00 93.94 82 ALA A O 1
ATOM 642 N N . GLN A 1 83 ? -3.540 4.908 15.852 1.00 92.44 83 GLN A N 1
ATOM 643 C CA . GLN A 1 83 ? -4.792 4.678 15.128 1.00 92.44 83 GLN A CA 1
ATOM 644 C C . GLN A 1 83 ? -4.636 3.675 13.974 1.00 92.44 83 GLN A C 1
ATOM 646 O O . GLN A 1 83 ? -5.485 2.800 13.797 1.00 92.44 83 GLN A O 1
ATOM 651 N N . ALA A 1 84 ? -3.551 3.775 13.199 1.00 92.38 84 ALA A N 1
ATOM 652 C CA . ALA A 1 84 ? -3.267 2.829 12.126 1.00 92.38 84 ALA A CA 1
ATOM 653 C C . ALA A 1 84 ? -3.115 1.407 12.681 1.00 92.38 84 ALA A C 1
ATOM 655 O O . ALA A 1 84 ? -3.784 0.499 12.199 1.00 92.38 84 ALA A O 1
ATOM 656 N N . CYS A 1 85 ? -2.296 1.213 13.720 1.00 93.44 85 CYS A N 1
ATOM 657 C CA . CYS A 1 85 ? -2.091 -0.095 14.341 1.00 93.44 85 CYS A CA 1
ATOM 658 C C . CYS A 1 85 ? -3.388 -0.679 14.918 1.00 93.44 85 CYS A C 1
ATOM 660 O O . CYS A 1 85 ? -3.669 -1.855 14.707 1.00 93.44 85 CYS A O 1
ATOM 662 N N . GLU A 1 86 ? -4.197 0.130 15.606 1.00 92.38 86 GLU A N 1
ATOM 663 C CA . GLU A 1 86 ? -5.483 -0.311 16.160 1.00 92.38 86 GLU A CA 1
ATOM 664 C C . GLU A 1 86 ? -6.457 -0.778 15.076 1.00 92.38 86 GLU A C 1
ATOM 666 O O . GLU A 1 86 ? -7.144 -1.785 15.250 1.00 92.38 86 GLU A O 1
ATOM 671 N N . THR A 1 87 ? -6.513 -0.061 13.953 1.00 89.94 87 THR A N 1
ATOM 672 C CA . THR A 1 87 ? -7.423 -0.399 12.853 1.00 89.94 87 THR A CA 1
ATOM 673 C C . THR A 1 87 ? -6.920 -1.617 12.076 1.00 89.94 87 THR A C 1
ATOM 675 O O . THR A 1 87 ? -7.705 -2.502 11.729 1.00 89.94 87 THR A O 1
ATOM 678 N N . LEU A 1 88 ? -5.602 -1.718 11.873 1.00 90.44 88 LEU A N 1
ATOM 679 C CA . LEU A 1 88 ? -4.956 -2.871 11.246 1.00 90.44 88 LEU A CA 1
ATOM 680 C C . LEU A 1 88 ? -5.178 -4.153 12.047 1.00 90.44 88 LEU A C 1
ATOM 682 O O . LEU A 1 88 ? -5.582 -5.142 11.451 1.00 90.44 88 LEU A O 1
ATOM 686 N N . LEU A 1 89 ? -5.026 -4.117 13.377 1.00 89.00 89 LEU A N 1
ATOM 687 C CA . LEU A 1 89 ? -5.264 -5.269 14.259 1.00 89.00 89 LEU A CA 1
ATOM 688 C C . LEU A 1 89 ? -6.665 -5.882 14.085 1.00 89.00 89 LEU A C 1
ATOM 690 O O . LEU A 1 89 ? -6.856 -7.073 14.308 1.00 89.00 89 LEU A O 1
ATOM 694 N N . ARG A 1 90 ? -7.660 -5.067 13.722 1.00 85.44 90 ARG A N 1
ATOM 695 C CA . ARG A 1 90 ? -9.047 -5.516 13.526 1.00 85.44 90 ARG A CA 1
ATOM 696 C C . ARG A 1 90 ? -9.313 -6.047 12.120 1.00 85.44 90 ARG A C 1
ATOM 698 O O . ARG A 1 90 ? -10.300 -6.750 11.925 1.00 85.44 90 ARG A O 1
ATOM 705 N N . SER A 1 91 ? -8.480 -5.678 11.152 1.00 83.75 91 SER A N 1
ATOM 706 C CA . SER A 1 91 ? -8.812 -5.789 9.728 1.00 83.75 91 SER A CA 1
ATOM 707 C C . SER A 1 91 ? -7.912 -6.767 8.975 1.00 83.75 91 SER A C 1
ATOM 709 O O . SER A 1 91 ? -8.395 -7.468 8.083 1.00 83.75 91 SER A O 1
ATOM 711 N N . VAL A 1 92 ? -6.631 -6.848 9.346 1.00 78.44 92 VAL A N 1
ATOM 712 C CA . VAL A 1 92 ? -5.581 -7.644 8.691 1.00 78.44 92 VAL A CA 1
ATOM 713 C C . VAL A 1 92 ? -5.179 -8.804 9.585 1.00 78.44 92 VAL A C 1
ATOM 715 O O . VAL A 1 92 ? -5.265 -9.944 9.082 1.00 78.44 92 VAL A O 1
#

Sequence (92 aa):
MGVSRSELDTEGFLAKVETSSKIHVKENFSGEAWASFVERLAYLKVDVTQPDDFAALGDLVKARKETDNVVIYLSTAPKFFAQACETLLRSV

Secondary structure (DSSP, 8-state):
-EEESS---HHHHHHHHHHHTGGG--SS--HHHHHHHHTT--EEE--TT-HHHHHHHHHHHHT--S-S-------S-GGGHHHHHHHHHHH-

Organism: Neisseria gonorrhoeae (NCBI:txid485)